Protein AF-A0A7C0VPD5-F1 (afdb_monomer_lite)

Foldseek 3Di:
DDWDWADDPCCVQFNIKIKDKDKDKDFPDPDDAKTKIKMKIKTKMFATPADDVPRRPPRQAHHDGMWIKIKMKIKIWGQDPPRKTKMKMKMKIWTFRVPPGPPHNIDIDIDIDIDID

pLDDT: mean 88.19, std 8.43, range [61.66, 96.69]

Secondary structure (DSSP, 8-state):
-EEEEE-SS-HHHH--EEEEEEEEEEEEE-SSSS-EEEEEEEEEEE-----BTTTBTT--SB-SSEEEEEEEEEEEEEE-GGG-EEEEEEEEEEEE-TTSSS-B--EEEEEEEEEE-

Sequence (117 aa):
MGLYYGNIGNPEVLNNLFALYSFFDVPLISGRLLPSHTQIALGMVAGFNPFHPTYNPLNLAIGNRGNVFFYYNFNVGIPLPDRLRWVHGANFTHFSNGVLTLPNTVFYLLDYFTSLQ

Structure (mmCIF, N/CA/C/O backbone):
data_AF-A0A7C0VPD5-F1
#
_entry.id   AF-A0A7C0VPD5-F1
#
loop_
_atom_site.group_PDB
_atom_site.id
_atom_site.type_symbol
_atom_site.label_atom_id
_atom_site.label_alt_id
_atom_site.label_comp_id
_atom_site.label_asym_id
_atom_site.label_entity_id
_atom_site.label_seq_id
_atom_site.pdbx_PDB_ins_code
_atom_site.Cartn_x
_atom_site.Cartn_y
_atom_site.Cartn_z
_atom_site.occupancy
_atom_site.B_iso_or_equiv
_atom_site.auth_seq_id
_atom_site.auth_comp_id
_atom_site.auth_asym_id
_atom_site.auth_atom_id
_atom_site.pdbx_PDB_model_num
ATOM 1 N N . MET A 1 1 ? -3.612 -15.060 4.164 1.00 89.06 1 MET A N 1
ATOM 2 C CA . MET A 1 1 ? -3.037 -14.805 2.823 1.00 89.06 1 MET A CA 1
ATOM 3 C C . MET A 1 1 ? -4.108 -14.168 1.958 1.00 89.06 1 MET A C 1
ATOM 5 O O . MET A 1 1 ? -5.279 -14.436 2.200 1.00 89.06 1 MET A O 1
ATOM 9 N N . GLY A 1 2 ? -3.727 -13.325 1.004 1.00 92.31 2 GLY A N 1
ATOM 10 C CA . GLY A 1 2 ? -4.628 -12.615 0.103 1.00 92.31 2 GLY A CA 1
ATOM 11 C C . GLY A 1 2 ? -4.092 -12.591 -1.326 1.00 92.31 2 GLY A C 1
ATOM 12 O O . GLY A 1 2 ? -2.892 -12.758 -1.554 1.00 92.31 2 GLY A O 1
ATOM 13 N N . LEU A 1 3 ? -5.009 -12.401 -2.271 1.00 92.75 3 LEU A N 1
ATOM 14 C CA . LEU A 1 3 ? -4.733 -12.219 -3.691 1.00 92.75 3 LEU A CA 1
ATOM 15 C C . LEU A 1 3 ? -5.344 -10.893 -4.137 1.00 92.75 3 LEU A C 1
ATOM 17 O O . LEU A 1 3 ? -6.468 -10.570 -3.760 1.00 92.75 3 LEU A O 1
ATOM 21 N N . TYR A 1 4 ? -4.615 -10.153 -4.963 1.00 89.62 4 TYR A N 1
ATOM 22 C CA . TYR A 1 4 ? -5.077 -8.916 -5.579 1.00 89.62 4 TYR A CA 1
ATOM 23 C C . TYR A 1 4 ? -4.871 -8.990 -7.089 1.00 89.62 4 TYR A C 1
ATOM 25 O O . TYR A 1 4 ? -3.825 -9.448 -7.549 1.00 89.62 4 TYR A O 1
ATOM 33 N N . TYR A 1 5 ? -5.859 -8.517 -7.845 1.00 92.31 5 TYR A N 1
ATOM 34 C CA . TYR A 1 5 ? -5.746 -8.262 -9.274 1.00 92.31 5 TYR A CA 1
ATOM 35 C C . TYR A 1 5 ? -6.346 -6.896 -9.591 1.00 92.31 5 TYR A C 1
ATOM 37 O O . TYR A 1 5 ? -7.505 -6.642 -9.263 1.00 92.31 5 TYR A O 1
ATOM 45 N N . GLY A 1 6 ? -5.570 -6.018 -10.218 1.00 89.06 6 GLY A N 1
ATOM 46 C CA . GLY A 1 6 ? -6.031 -4.673 -10.550 1.00 89.06 6 GLY A CA 1
ATOM 47 C C . GLY A 1 6 ? -4.919 -3.774 -11.067 1.00 89.06 6 GLY A C 1
ATOM 48 O O . GLY A 1 6 ? -3.794 -4.221 -11.278 1.00 89.06 6 GLY A O 1
ATOM 49 N N . ASN A 1 7 ? -5.234 -2.500 -11.281 1.00 87.88 7 ASN A N 1
ATOM 50 C CA . ASN A 1 7 ? -4.256 -1.491 -11.673 1.00 87.88 7 ASN A CA 1
ATOM 51 C C . ASN A 1 7 ? -3.996 -0.504 -10.534 1.00 87.88 7 ASN A C 1
ATOM 53 O O . ASN A 1 7 ? -4.842 -0.281 -9.673 1.00 87.88 7 ASN A O 1
ATOM 57 N N . ILE A 1 8 ? -2.819 0.112 -10.584 1.00 82.50 8 ILE A N 1
ATOM 58 C CA . ILE A 1 8 ? -2.339 1.083 -9.596 1.00 82.50 8 ILE A CA 1
ATOM 59 C C . ILE A 1 8 ? -2.304 2.508 -10.172 1.00 82.50 8 ILE A C 1
ATOM 61 O O . ILE A 1 8 ? -1.393 3.281 -9.891 1.00 82.50 8 ILE A O 1
ATOM 65 N N . GLY A 1 9 ? -3.280 2.841 -11.027 1.00 83.50 9 GLY A N 1
ATOM 66 C CA . GLY A 1 9 ? -3.491 4.190 -11.564 1.00 83.50 9 GLY A CA 1
ATOM 67 C C . GLY A 1 9 ? -3.357 4.293 -13.084 1.00 83.50 9 GLY A C 1
ATOM 68 O O . GLY A 1 9 ? -4.303 4.706 -13.745 1.00 83.50 9 GLY A O 1
ATOM 69 N N . ASN A 1 10 ? -2.209 3.909 -13.654 1.00 85.31 10 ASN A N 1
ATOM 70 C CA . ASN A 1 10 ? -1.962 4.015 -15.100 1.00 85.31 10 ASN A CA 1
ATOM 71 C C . ASN A 1 10 ? -1.765 2.628 -15.747 1.00 85.31 10 ASN A C 1
ATOM 73 O O . ASN A 1 10 ? -0.623 2.219 -15.972 1.00 85.31 10 ASN A O 1
ATOM 77 N N . PRO A 1 11 ? -2.848 1.875 -16.024 1.00 87.50 11 PRO A N 1
ATOM 78 C CA . PRO A 1 11 ? -2.754 0.532 -16.598 1.00 87.50 11 PRO A CA 1
ATOM 79 C C . PRO A 1 11 ? -2.144 0.510 -18.004 1.00 87.50 11 PRO A C 1
ATOM 81 O O . PRO A 1 11 ? -1.587 -0.511 -18.389 1.00 87.50 11 PRO A O 1
ATOM 84 N N . GLU A 1 12 ? -2.192 1.606 -18.761 1.00 87.62 12 GLU A N 1
ATOM 85 C CA . GLU A 1 12 ? -1.563 1.668 -20.088 1.00 87.62 12 GLU A CA 1
ATOM 86 C C . GLU A 1 12 ? -0.031 1.635 -19.987 1.00 87.62 12 GLU A C 1
ATOM 88 O O . GLU A 1 12 ? 0.640 0.984 -20.788 1.00 87.62 12 GLU A O 1
ATOM 93 N N . VAL A 1 13 ? 0.528 2.280 -18.958 1.00 87.25 13 VAL A N 1
ATOM 94 C CA . VAL A 1 13 ? 1.980 2.343 -18.725 1.00 87.25 13 VAL A CA 1
ATOM 95 C C . VAL A 1 13 ? 2.474 1.194 -17.837 1.00 87.25 13 VAL A C 1
ATOM 97 O O . VAL A 1 13 ? 3.557 0.654 -18.076 1.00 87.25 13 VAL A O 1
ATOM 100 N N . LEU A 1 14 ? 1.697 0.809 -16.818 1.00 87.31 14 LEU A N 1
ATOM 101 C CA . LEU A 1 14 ? 2.109 -0.127 -15.762 1.00 87.31 14 LEU A CA 1
ATOM 102 C C . LEU A 1 14 ? 1.485 -1.523 -15.875 1.00 87.31 14 LEU A C 1
ATOM 104 O O . LEU A 1 14 ? 2.028 -2.447 -15.271 1.00 87.31 14 LEU A O 1
ATOM 108 N N . ASN A 1 15 ? 0.430 -1.686 -16.682 1.00 89.38 15 ASN A N 1
ATOM 109 C CA . ASN A 1 15 ? -0.415 -2.883 -16.788 1.00 89.38 15 ASN A CA 1
ATOM 110 C C . ASN A 1 15 ? -1.283 -3.163 -15.541 1.00 89.38 15 ASN A C 1
ATOM 112 O O . ASN A 1 15 ? -1.128 -2.548 -14.483 1.00 89.38 15 ASN A O 1
ATOM 116 N N . ASN A 1 16 ? -2.220 -4.106 -15.677 1.00 91.88 16 ASN A N 1
ATOM 117 C CA . ASN A 1 16 ? -2.864 -4.759 -14.540 1.00 91.88 16 ASN A CA 1
ATOM 118 C C . ASN A 1 16 ? -1.890 -5.749 -13.888 1.00 91.88 16 ASN A C 1
ATOM 120 O O . ASN A 1 16 ? -1.136 -6.454 -14.564 1.00 91.88 16 ASN A O 1
ATOM 124 N N . LEU A 1 17 ? -1.936 -5.816 -12.566 1.00 91.12 17 LEU A N 1
ATOM 125 C CA . LEU A 1 17 ? -0.978 -6.513 -11.726 1.00 91.12 17 LEU A CA 1
ATOM 126 C C . LEU A 1 17 ? -1.676 -7.595 -10.916 1.00 91.12 17 LEU A C 1
ATOM 128 O O . LEU A 1 17 ? -2.807 -7.410 -10.473 1.00 91.12 17 LEU A O 1
ATOM 132 N N . PHE A 1 18 ? -0.964 -8.688 -10.669 1.00 93.50 18 PHE A N 1
ATOM 133 C CA . PHE A 1 18 ? -1.354 -9.725 -9.721 1.00 93.50 18 PHE A CA 1
ATOM 134 C C . PHE A 1 18 ? -0.441 -9.666 -8.505 1.00 93.50 18 PHE A C 1
ATOM 136 O O . PHE A 1 18 ? 0.775 -9.747 -8.664 1.00 93.50 18 PHE A O 1
ATOM 143 N N . ALA A 1 19 ? -1.000 -9.575 -7.301 1.00 92.12 19 ALA A N 1
ATOM 144 C CA . ALA A 1 19 ? -0.234 -9.676 -6.066 1.00 92.12 19 ALA A CA 1
ATOM 145 C C . ALA A 1 19 ? -0.702 -10.850 -5.208 1.00 92.12 19 ALA A C 1
ATOM 147 O O . ALA A 1 19 ? -1.898 -11.106 -5.074 1.00 92.12 19 ALA A O 1
ATOM 148 N N . LEU A 1 20 ? 0.263 -11.539 -4.607 1.00 94.75 20 LEU A N 1
ATOM 149 C CA . LEU A 1 20 ? 0.065 -12.565 -3.593 1.00 94.75 20 LEU A CA 1
ATOM 150 C C . LEU A 1 20 ? 0.779 -12.110 -2.327 1.00 94.75 20 LEU A C 1
ATOM 152 O O . LEU A 1 20 ? 1.972 -11.805 -2.362 1.00 94.75 20 LEU A O 1
ATOM 156 N N . TYR A 1 21 ? 0.062 -12.078 -1.209 1.00 94.94 21 TYR A N 1
ATOM 157 C CA . TYR A 1 21 ? 0.598 -11.546 0.038 1.00 94.94 21 TYR A CA 1
ATOM 158 C C . TYR A 1 21 ? 0.067 -12.273 1.269 1.00 94.94 21 TYR A C 1
ATOM 160 O O . TYR A 1 21 ? -0.995 -12.898 1.273 1.00 94.94 21 TYR A O 1
ATOM 168 N N . SER A 1 22 ? 0.823 -12.167 2.352 1.00 96.56 22 SER A N 1
ATOM 169 C CA . SER A 1 22 ? 0.373 -12.509 3.697 1.00 96.56 22 SER A CA 1
ATOM 170 C C . SER A 1 22 ? 0.216 -11.230 4.493 1.00 96.56 22 SER A C 1
ATOM 172 O O . SER A 1 22 ? 0.991 -10.297 4.310 1.00 96.56 22 SER A O 1
ATOM 174 N N . PHE A 1 23 ? -0.788 -11.185 5.358 1.00 96.12 23 PHE A N 1
ATOM 175 C CA . PHE A 1 23 ? -1.089 -10.017 6.167 1.00 96.12 23 PHE A CA 1
ATOM 176 C C . PHE A 1 23 ? -1.291 -10.420 7.619 1.00 96.12 23 PHE A C 1
ATOM 178 O O . PHE A 1 23 ? -1.647 -11.566 7.909 1.00 96.12 23 PHE A O 1
ATOM 185 N N . PHE A 1 24 ? -1.044 -9.469 8.507 1.00 95.25 24 PHE A N 1
ATOM 186 C CA . PHE A 1 24 ? -1.318 -9.578 9.923 1.00 95.25 24 PHE A CA 1
ATOM 187 C C . PHE A 1 24 ? -2.067 -8.334 10.391 1.00 95.25 24 PHE A C 1
ATOM 189 O O . PHE A 1 24 ? -1.710 -7.207 10.050 1.00 95.25 24 PHE A O 1
ATOM 196 N N . ASP A 1 25 ? -3.119 -8.579 11.158 1.00 94.12 25 ASP A N 1
ATOM 197 C CA . ASP A 1 25 ? -4.046 -7.589 11.685 1.00 94.12 25 ASP A CA 1
ATOM 198 C C . ASP A 1 25 ? -3.791 -7.440 13.189 1.00 94.12 25 ASP A C 1
ATOM 200 O O . ASP A 1 25 ? -3.795 -8.430 13.927 1.00 94.12 25 ASP A O 1
ATOM 204 N N . VAL A 1 26 ? -3.517 -6.217 13.643 1.00 94.06 26 VAL A N 1
ATOM 205 C CA . VAL A 1 26 ? -3.219 -5.905 15.043 1.00 94.06 26 VAL A CA 1
ATOM 206 C C . VAL A 1 26 ? -4.175 -4.826 15.551 1.00 94.06 26 VAL A C 1
ATOM 208 O O . VAL A 1 26 ? -4.118 -3.679 15.091 1.00 94.06 26 VAL A O 1
ATOM 211 N N . PRO A 1 27 ? -5.024 -5.134 16.549 1.00 92.44 27 PRO A N 1
ATOM 212 C CA . PRO A 1 27 ? -5.757 -4.101 17.260 1.00 92.44 27 PRO A CA 1
ATOM 213 C C . PRO A 1 27 ? -4.774 -3.303 18.121 1.00 92.44 27 PRO A C 1
ATOM 215 O O . PRO A 1 27 ? -4.149 -3.840 19.034 1.00 92.44 27 PRO A O 1
ATOM 218 N N . LEU A 1 28 ? -4.638 -2.010 17.837 1.00 92.31 28 LEU A N 1
ATOM 219 C CA . LEU A 1 28 ? -3.770 -1.115 18.604 1.00 92.31 28 LEU A CA 1
ATOM 220 C C . LEU A 1 28 ? -4.488 -0.620 19.859 1.00 92.31 28 LEU A C 1
ATOM 222 O O . LEU A 1 28 ? -3.921 -0.607 20.949 1.00 92.31 28 LEU A O 1
ATOM 226 N N . ILE A 1 29 ? -5.762 -0.250 19.714 1.00 92.38 29 ILE A N 1
ATOM 227 C CA . ILE A 1 29 ? -6.627 0.172 20.815 1.00 92.38 29 ILE A CA 1
ATOM 228 C C . ILE A 1 29 ? -7.941 -0.594 20.691 1.00 92.38 29 ILE A C 1
ATOM 230 O O . ILE A 1 29 ? -8.655 -0.460 19.703 1.00 92.38 29 ILE A O 1
ATOM 234 N N . SER A 1 30 ? -8.287 -1.378 21.715 1.00 82.62 30 SER A N 1
ATOM 235 C CA . SER A 1 30 ? -9.508 -2.210 21.741 1.00 82.62 30 SER A CA 1
ATOM 236 C C . SER A 1 30 ? -10.641 -1.613 22.595 1.00 82.62 30 SER A C 1
ATOM 238 O O . SER A 1 30 ? -11.540 -2.319 23.044 1.00 82.62 30 SER A O 1
ATOM 240 N N . GLY A 1 31 ? -10.582 -0.308 22.877 1.00 79.38 31 GLY A N 1
ATOM 241 C CA . GLY A 1 31 ? -11.518 0.391 23.761 1.00 79.38 31 GLY A CA 1
ATOM 242 C C . GLY A 1 31 ? -12.794 0.891 23.076 1.00 79.38 31 GLY A C 1
ATOM 243 O O . GLY A 1 31 ? -12.946 0.830 21.861 1.00 79.38 31 GLY A O 1
ATOM 244 N N . ARG A 1 32 ? -13.710 1.448 23.880 1.00 77.69 32 ARG A N 1
ATOM 245 C CA . ARG A 1 32 ? -14.996 1.988 23.403 1.00 77.69 32 ARG A CA 1
ATOM 246 C C . ARG A 1 32 ? -14.932 3.396 22.820 1.00 77.69 32 ARG A C 1
ATOM 248 O O . ARG A 1 32 ? -15.908 3.789 22.212 1.00 77.69 32 ARG A O 1
ATOM 255 N N . LEU A 1 33 ? -13.862 4.159 23.048 1.00 83.75 33 LEU A N 1
ATOM 256 C CA . LEU A 1 33 ? -13.811 5.577 22.663 1.00 83.75 33 LEU A CA 1
ATOM 257 C C . LEU A 1 33 ? -13.251 5.778 21.253 1.00 83.75 33 LEU A C 1
ATOM 259 O O . LEU A 1 33 ? -13.876 6.442 20.439 1.00 83.75 33 LEU A O 1
ATOM 263 N N . LEU A 1 34 ? -12.085 5.193 20.973 1.00 89.44 34 LEU A N 1
ATOM 264 C CA . LEU A 1 34 ? -11.377 5.303 19.695 1.00 89.44 34 LEU A CA 1
ATOM 265 C C . LEU A 1 34 ? -10.698 3.964 19.377 1.00 89.44 34 LEU A C 1
ATOM 267 O O . LEU A 1 34 ? -9.474 3.857 19.489 1.00 89.44 34 LEU A O 1
ATOM 271 N N . PRO A 1 35 ? -11.467 2.901 19.076 1.00 92.75 35 PRO A N 1
ATOM 272 C CA . PRO A 1 35 ? -10.874 1.649 18.635 1.00 92.75 35 PRO A CA 1
ATOM 273 C C . PRO A 1 35 ? -10.030 1.890 17.383 1.00 92.75 35 PRO A C 1
ATOM 275 O O . PRO A 1 35 ? -10.482 2.538 16.440 1.00 92.75 35 PRO A O 1
ATOM 278 N N . SER A 1 36 ? -8.812 1.366 17.367 1.00 94.81 36 SER A N 1
ATOM 279 C CA . SER A 1 36 ? -7.898 1.523 16.241 1.00 94.81 36 SER A CA 1
ATOM 280 C C . SER A 1 36 ? -7.204 0.217 15.917 1.00 94.81 36 SER A C 1
ATOM 282 O O . SER A 1 36 ? -6.973 -0.638 16.780 1.00 94.81 36 SER A O 1
ATOM 284 N N . HIS A 1 37 ? -6.891 0.063 14.642 1.00 94.56 37 HIS A N 1
ATOM 285 C CA . HIS A 1 37 ? -6.376 -1.168 14.088 1.00 94.56 37 HIS A CA 1
ATOM 286 C C . HIS A 1 37 ? -5.321 -0.855 13.032 1.00 94.56 37 HIS A C 1
ATOM 288 O O . HIS A 1 37 ? -5.429 0.131 12.300 1.00 94.56 37 HIS A O 1
ATOM 294 N N . THR A 1 38 ? -4.307 -1.707 12.939 1.00 95.94 38 THR A N 1
ATOM 295 C CA . THR A 1 38 ? -3.335 -1.664 11.852 1.00 95.94 38 THR A CA 1
ATOM 296 C C . THR A 1 38 ? -3.225 -3.019 11.182 1.00 95.94 38 THR A C 1
ATOM 298 O O . THR A 1 38 ? -3.249 -4.051 11.847 1.00 95.94 38 THR A O 1
ATOM 301 N N . GLN A 1 39 ? -3.113 -3.007 9.860 1.00 95.94 39 GLN A N 1
ATOM 302 C CA . GLN A 1 39 ? -2.786 -4.194 9.087 1.00 95.94 39 GLN A CA 1
ATOM 303 C C . GLN A 1 39 ? -1.455 -3.962 8.397 1.00 95.94 39 GLN A C 1
ATOM 305 O O . GLN A 1 39 ? -1.227 -2.904 7.815 1.00 95.94 39 GLN A O 1
ATOM 310 N N . ILE A 1 40 ? -0.592 -4.963 8.420 1.00 94.94 40 ILE A N 1
ATOM 311 C CA . ILE A 1 40 ? 0.622 -4.973 7.612 1.00 94.94 40 ILE A CA 1
ATOM 312 C C . ILE A 1 40 ? 0.566 -6.200 6.724 1.00 94.94 40 ILE A C 1
ATOM 314 O O . ILE A 1 40 ? 0.239 -7.292 7.188 1.00 94.94 40 ILE A O 1
ATOM 318 N N . ALA A 1 41 ? 0.911 -6.028 5.453 1.00 95.44 41 ALA A N 1
ATOM 319 C CA . ALA A 1 41 ? 1.060 -7.128 4.525 1.00 95.44 41 ALA A CA 1
ATOM 320 C C . ALA A 1 41 ? 2.399 -7.088 3.799 1.00 95.44 41 ALA A C 1
ATOM 322 O O . ALA A 1 41 ? 2.929 -6.027 3.471 1.00 95.44 41 ALA A O 1
ATOM 323 N N . LEU A 1 42 ? 2.920 -8.279 3.528 1.00 94.31 42 LEU A N 1
ATOM 324 C CA . LEU A 1 42 ? 4.118 -8.490 2.735 1.00 94.31 42 LEU A CA 1
ATOM 325 C C . LEU A 1 42 ? 3.854 -9.587 1.707 1.00 94.31 42 LEU A C 1
ATOM 327 O O . LEU A 1 42 ? 3.232 -10.613 2.004 1.00 94.31 42 LEU A O 1
ATOM 331 N N . GLY A 1 43 ? 4.337 -9.375 0.493 1.00 93.44 43 GLY A N 1
ATOM 332 C CA . GLY A 1 43 ? 4.120 -10.292 -0.606 1.00 93.44 43 GLY A CA 1
ATOM 333 C C . GLY A 1 43 ? 4.947 -9.978 -1.838 1.00 93.44 43 GLY A C 1
ATOM 334 O O . GLY A 1 43 ? 5.933 -9.241 -1.800 1.00 93.44 43 GLY A O 1
ATOM 335 N N . MET A 1 44 ? 4.505 -10.550 -2.947 1.00 92.00 44 MET A N 1
ATOM 336 C CA . MET A 1 44 ? 5.070 -10.343 -4.270 1.00 92.00 44 MET A CA 1
ATOM 337 C C . MET A 1 44 ? 3.971 -9.878 -5.211 1.00 92.00 44 MET A C 1
ATOM 339 O O . MET A 1 44 ? 2.827 -10.320 -5.114 1.00 92.00 44 MET A O 1
ATOM 343 N N . VAL A 1 45 ? 4.336 -9.013 -6.145 1.00 91.50 45 VAL A N 1
ATOM 344 C CA . VAL A 1 45 ? 3.472 -8.557 -7.228 1.00 91.50 45 VAL A CA 1
ATOM 345 C C . VAL A 1 45 ? 4.150 -8.820 -8.567 1.00 91.50 45 VAL A C 1
ATOM 347 O O . VAL A 1 45 ? 5.361 -8.654 -8.702 1.00 91.50 45 VAL A O 1
ATOM 350 N N . ALA A 1 46 ? 3.379 -9.241 -9.560 1.00 91.12 46 ALA A N 1
ATOM 351 C CA . ALA A 1 46 ? 3.836 -9.539 -10.906 1.00 91.12 46 ALA A CA 1
ATOM 352 C C . ALA A 1 46 ? 2.906 -8.915 -11.952 1.00 91.12 46 ALA A C 1
ATOM 354 O O . ALA A 1 46 ? 1.739 -8.635 -11.682 1.00 91.12 46 ALA A O 1
ATOM 355 N N . GLY A 1 47 ? 3.426 -8.739 -13.166 1.00 89.12 47 GLY A N 1
ATOM 356 C CA . GLY A 1 47 ? 2.648 -8.280 -14.319 1.00 89.12 47 GLY A CA 1
ATOM 357 C C . GLY A 1 47 ? 2.988 -6.874 -14.800 1.00 89.12 47 GLY A C 1
ATOM 358 O O . GLY A 1 47 ? 2.387 -6.431 -15.774 1.00 89.12 47 GLY A O 1
ATOM 359 N N . PHE A 1 48 ? 3.967 -6.201 -14.186 1.00 88.00 48 PHE A N 1
ATOM 360 C CA . PHE A 1 48 ? 4.401 -4.879 -14.636 1.00 88.00 48 PHE A CA 1
ATOM 361 C C . PHE A 1 48 ? 4.870 -4.908 -16.090 1.00 88.00 48 PHE A C 1
ATOM 363 O O . PHE A 1 48 ? 5.576 -5.832 -16.503 1.00 88.00 48 PHE A O 1
ATOM 370 N N . ASN A 1 49 ? 4.516 -3.868 -16.845 1.00 89.69 49 ASN A N 1
ATOM 371 C CA . ASN A 1 49 ? 5.103 -3.582 -18.151 1.00 89.69 49 ASN A CA 1
ATOM 372 C C . ASN A 1 49 ? 6.360 -2.717 -17.947 1.00 89.69 49 ASN A C 1
ATOM 374 O O . ASN A 1 49 ? 6.201 -1.521 -17.738 1.00 89.69 49 ASN A O 1
ATOM 378 N N . PRO A 1 50 ? 7.589 -3.266 -17.930 1.00 87.31 50 PRO A N 1
ATOM 379 C CA . PRO A 1 50 ? 8.777 -2.516 -17.527 1.00 87.31 50 PRO A CA 1
ATOM 380 C C . PRO A 1 50 ? 9.166 -1.429 -18.538 1.00 87.31 50 PRO A C 1
ATOM 382 O O . PRO A 1 50 ? 8.709 -1.441 -19.684 1.00 87.31 50 PRO A O 1
ATOM 385 N N . PHE A 1 51 ? 10.047 -0.521 -18.115 1.00 88.50 51 PHE A N 1
ATOM 386 C CA . PHE A 1 51 ? 10.668 0.478 -18.984 1.00 88.50 51 PHE A CA 1
ATOM 387 C C . PHE A 1 51 ? 11.237 -0.143 -20.264 1.00 88.50 51 PHE A C 1
ATOM 389 O O . PHE A 1 51 ? 11.951 -1.149 -20.219 1.00 88.50 51 PHE A O 1
ATOM 396 N N . HIS A 1 52 ? 11.016 0.523 -21.397 1.00 87.25 52 HIS A N 1
ATOM 397 C CA . HIS A 1 52 ? 11.816 0.295 -22.594 1.00 87.25 52 HIS A CA 1
ATOM 398 C C . HIS A 1 52 ? 11.871 1.531 -23.482 1.00 87.25 52 HIS A C 1
ATOM 400 O O . HIS A 1 52 ? 10.818 2.098 -23.778 1.00 87.25 52 HIS A O 1
ATOM 406 N N . PRO A 1 53 ? 13.050 1.891 -24.018 1.00 86.00 53 PRO A N 1
ATOM 407 C CA . PRO A 1 53 ? 13.239 3.133 -24.767 1.00 86.00 53 PRO A CA 1
ATOM 408 C C . PRO A 1 53 ? 12.321 3.278 -25.990 1.00 86.00 53 PRO A C 1
ATOM 410 O O . PRO A 1 53 ? 11.983 4.394 -26.364 1.00 86.00 53 PRO A O 1
ATOM 413 N N . THR A 1 54 ? 11.905 2.169 -26.610 1.00 89.44 54 THR A N 1
ATOM 414 C CA . THR A 1 54 ? 11.063 2.189 -27.822 1.00 89.44 54 THR A CA 1
ATOM 415 C C . THR A 1 54 ? 9.577 1.923 -27.570 1.00 89.44 54 THR A C 1
ATOM 417 O O . THR A 1 54 ? 8.748 2.524 -28.239 1.00 89.44 54 THR A O 1
ATOM 420 N N . TYR A 1 55 ? 9.219 1.017 -26.650 1.00 89.06 55 TYR A N 1
ATOM 421 C CA . TYR A 1 55 ? 7.838 0.516 -26.519 1.00 89.06 55 TYR A CA 1
ATOM 422 C C . TYR A 1 55 ? 7.165 0.888 -25.196 1.00 89.06 55 TYR A C 1
ATOM 424 O O . TYR A 1 55 ? 5.944 0.835 -25.108 1.00 89.06 55 TYR A O 1
ATOM 432 N N . ASN A 1 56 ? 7.933 1.276 -24.174 1.00 88.69 56 ASN A N 1
ATOM 433 C CA . ASN A 1 56 ? 7.389 1.829 -22.937 1.00 88.69 56 ASN A CA 1
ATOM 434 C C . ASN A 1 56 ? 8.350 2.866 -22.330 1.00 88.69 56 ASN A C 1
ATOM 436 O O . ASN A 1 56 ? 8.886 2.658 -21.236 1.00 88.69 56 ASN A O 1
ATOM 440 N N . PRO A 1 57 ? 8.625 3.971 -23.047 1.00 88.69 57 PRO A N 1
ATOM 441 C CA . PRO A 1 57 ? 9.565 4.982 -22.573 1.00 88.69 57 PRO A CA 1
ATOM 442 C C . PRO A 1 57 ? 9.011 5.793 -21.392 1.00 88.69 57 PRO A C 1
ATOM 444 O O . PRO A 1 57 ? 9.764 6.500 -20.731 1.00 88.69 57 PRO A O 1
ATOM 447 N N . LEU A 1 58 ? 7.703 5.702 -21.124 1.00 87.88 58 LEU A N 1
ATOM 448 C CA . LEU A 1 58 ? 7.033 6.447 -20.058 1.00 87.88 58 LEU A CA 1
ATOM 449 C C . LEU A 1 58 ? 7.145 5.770 -18.689 1.00 87.88 58 LEU A C 1
ATOM 451 O O . LEU A 1 58 ? 7.062 6.456 -17.671 1.00 87.88 58 LEU A O 1
ATOM 455 N N . ASN A 1 59 ? 7.351 4.449 -18.632 1.00 84.38 59 ASN A N 1
ATOM 456 C CA . ASN A 1 59 ? 7.556 3.765 -17.358 1.00 84.38 59 ASN A CA 1
ATOM 457 C C . ASN A 1 59 ? 8.984 3.978 -16.849 1.00 84.38 59 ASN A C 1
ATOM 459 O O . ASN A 1 59 ? 9.822 3.089 -16.920 1.00 84.38 59 ASN A O 1
ATOM 463 N N . LEU A 1 60 ? 9.262 5.158 -16.307 1.00 81.56 60 LEU A N 1
ATOM 464 C CA . LEU A 1 60 ? 10.566 5.485 -15.728 1.00 81.56 60 LEU A CA 1
ATOM 465 C C . LEU A 1 60 ? 10.772 4.890 -14.328 1.00 81.56 60 LEU A C 1
ATOM 467 O O . LEU A 1 60 ? 11.846 5.054 -13.761 1.00 81.56 60 LEU A O 1
ATOM 471 N N . ALA A 1 61 ? 9.759 4.226 -13.765 1.00 76.31 61 ALA A N 1
ATOM 472 C CA . ALA A 1 61 ? 9.762 3.795 -12.374 1.00 76.31 61 ALA A CA 1
ATOM 473 C C . ALA A 1 61 ? 10.167 2.330 -12.188 1.00 76.31 61 ALA A C 1
ATOM 475 O O . ALA A 1 61 ? 10.838 2.008 -11.208 1.00 76.31 61 ALA A O 1
ATOM 476 N N . ILE A 1 62 ? 9.779 1.446 -13.114 1.00 80.94 62 ILE A N 1
ATOM 477 C CA . ILE A 1 62 ? 9.884 -0.005 -12.926 1.00 80.94 62 ILE A CA 1
ATOM 478 C C . ILE A 1 62 ? 10.606 -0.659 -14.106 1.00 80.94 62 ILE A C 1
ATOM 480 O O . ILE A 1 62 ? 10.098 -0.707 -15.224 1.00 80.94 62 ILE A O 1
ATOM 484 N N . GLY A 1 63 ? 11.785 -1.219 -13.842 1.00 80.75 63 GLY A N 1
ATOM 485 C CA . GLY A 1 63 ? 12.606 -1.934 -14.824 1.00 80.75 63 GLY A CA 1
ATOM 486 C C . GLY A 1 63 ? 12.346 -3.440 -14.925 1.00 80.75 63 GLY A C 1
ATOM 487 O O . GLY A 1 63 ? 12.956 -4.104 -15.758 1.00 80.75 63 GLY A O 1
ATOM 488 N N . ASN A 1 64 ? 11.468 -4.015 -14.099 1.00 82.31 64 ASN A N 1
ATOM 489 C CA . ASN A 1 64 ? 11.234 -5.460 -14.075 1.00 82.31 64 ASN A CA 1
ATOM 490 C C . ASN A 1 64 ? 9.744 -5.837 -13.980 1.00 82.31 64 ASN A C 1
ATOM 492 O O . ASN A 1 64 ? 8.883 -5.018 -13.685 1.00 82.31 64 ASN A O 1
ATOM 496 N N . ARG A 1 65 ? 9.427 -7.110 -14.246 1.00 86.88 65 ARG A N 1
ATOM 497 C CA . ARG A 1 65 ? 8.037 -7.603 -14.251 1.00 86.88 65 ARG A CA 1
ATOM 498 C C . ARG A 1 65 ? 7.491 -7.963 -12.869 1.00 86.88 65 ARG A C 1
ATOM 500 O O . ARG A 1 65 ? 6.283 -8.159 -12.749 1.00 86.88 65 ARG A O 1
ATOM 507 N N . GLY A 1 66 ? 8.355 -8.089 -11.859 1.00 86.12 66 GLY A N 1
ATOM 508 C CA . GLY A 1 66 ? 7.997 -8.567 -10.524 1.00 86.12 66 GLY A CA 1
ATOM 509 C C . GLY A 1 66 ? 8.659 -7.759 -9.412 1.00 86.12 66 GLY A C 1
ATOM 510 O O . GLY A 1 66 ? 9.855 -7.497 -9.467 1.00 86.12 66 GLY A O 1
ATOM 511 N N . ASN A 1 67 ? 7.887 -7.375 -8.401 1.00 88.75 67 ASN A N 1
ATOM 512 C CA . ASN A 1 67 ? 8.325 -6.507 -7.309 1.00 88.75 67 ASN A CA 1
ATOM 513 C C . ASN A 1 67 ? 7.871 -7.062 -5.954 1.00 88.75 67 ASN A C 1
ATOM 515 O O . ASN A 1 67 ? 6.937 -7.863 -5.866 1.00 88.75 67 ASN A O 1
ATOM 519 N N . VAL A 1 68 ? 8.522 -6.610 -4.887 1.00 89.25 68 VAL A N 1
ATOM 520 C CA . VAL A 1 68 ? 8.028 -6.782 -3.521 1.00 89.25 68 VAL A CA 1
ATOM 521 C C . VAL A 1 68 ? 6.771 -5.935 -3.356 1.00 89.25 68 VAL A C 1
ATOM 523 O O . VAL A 1 68 ? 6.725 -4.787 -3.799 1.00 89.25 68 VAL A O 1
ATOM 526 N N . PHE A 1 69 ? 5.763 -6.519 -2.717 1.00 90.81 69 PHE A N 1
ATOM 527 C CA . PHE A 1 69 ? 4.546 -5.847 -2.288 1.00 90.81 69 PHE A CA 1
ATOM 528 C C . PHE A 1 69 ? 4.611 -5.648 -0.778 1.00 90.81 69 PHE A C 1
ATOM 530 O O . PHE A 1 69 ? 4.619 -6.626 -0.031 1.00 90.81 69 PHE A O 1
ATOM 537 N N . PHE A 1 70 ? 4.646 -4.400 -0.330 1.00 91.56 70 PHE A N 1
ATOM 538 C CA . PHE A 1 70 ? 4.463 -4.049 1.072 1.00 91.56 70 PHE A CA 1
ATOM 539 C C . PHE A 1 70 ? 3.213 -3.193 1.209 1.00 91.56 70 PHE A C 1
ATOM 541 O O . PHE A 1 70 ? 3.010 -2.259 0.437 1.00 91.56 70 PHE A O 1
ATOM 548 N N . TYR A 1 71 ? 2.392 -3.494 2.202 1.00 93.00 71 TYR A N 1
ATOM 549 C CA . TYR A 1 71 ? 1.178 -2.754 2.495 1.00 93.00 71 TYR A CA 1
ATOM 550 C C . TYR A 1 71 ? 1.101 -2.465 3.986 1.00 93.00 71 TYR A C 1
ATOM 552 O O . TYR A 1 71 ? 1.382 -3.331 4.814 1.00 93.00 71 TYR A O 1
ATOM 560 N N . TYR A 1 72 ? 0.690 -1.251 4.315 1.00 94.38 72 TYR A N 1
ATOM 561 C CA . TYR A 1 72 ? 0.402 -0.807 5.665 1.00 94.38 72 TYR A CA 1
ATOM 562 C C . TYR A 1 72 ? -0.948 -0.095 5.672 1.00 94.38 72 TYR A C 1
ATOM 564 O O . TYR A 1 72 ? -1.167 0.847 4.915 1.00 94.38 72 TYR A O 1
ATOM 572 N N . ASN A 1 73 ? -1.839 -0.514 6.556 1.00 95.81 73 ASN A N 1
ATOM 573 C CA . ASN A 1 73 ? -3.095 0.149 6.854 1.00 95.81 73 ASN A CA 1
ATOM 574 C C . ASN A 1 73 ? -3.078 0.634 8.293 1.00 95.81 73 ASN A C 1
ATOM 576 O O . ASN A 1 73 ? -2.663 -0.089 9.199 1.00 95.81 73 ASN A O 1
ATOM 580 N N . PHE A 1 74 ? -3.639 1.812 8.511 1.00 96.44 74 PHE A N 1
ATOM 581 C CA . PHE A 1 74 ? -4.058 2.252 9.829 1.00 96.44 74 PHE A CA 1
ATOM 582 C C . PHE A 1 74 ? -5.483 2.774 9.745 1.00 96.44 74 PHE A C 1
ATOM 584 O O . PHE A 1 74 ? -5.797 3.582 8.869 1.00 96.44 74 PHE A O 1
ATOM 591 N N . ASN A 1 75 ? -6.342 2.326 10.653 1.00 96.06 75 ASN A N 1
ATOM 592 C CA . ASN A 1 75 ? -7.708 2.808 10.747 1.00 96.06 75 ASN A CA 1
ATOM 593 C C . ASN A 1 75 ? -8.117 3.107 12.194 1.00 96.06 75 ASN A C 1
ATOM 595 O O . ASN A 1 75 ? -7.624 2.506 13.151 1.00 96.06 75 ASN A O 1
ATOM 599 N N . VAL A 1 76 ? -9.017 4.076 12.331 1.00 95.81 76 VAL A N 1
ATOM 600 C CA . VAL A 1 76 ? -9.598 4.541 13.589 1.00 95.81 76 VAL A CA 1
ATOM 601 C C . VAL A 1 76 ? -11.108 4.550 13.431 1.00 95.81 76 VAL A C 1
ATOM 603 O O . VAL A 1 76 ? -11.643 5.090 12.463 1.00 95.81 76 VAL A O 1
ATOM 606 N N . GLY A 1 77 ? -11.798 3.948 14.391 1.00 95.94 77 GLY A N 1
ATOM 607 C CA . GLY A 1 77 ? -13.246 3.970 14.483 1.00 95.94 77 GLY A CA 1
ATOM 608 C C . GLY A 1 77 ? -13.728 5.021 15.473 1.00 95.94 77 GLY A C 1
ATOM 609 O O . GLY A 1 77 ? -13.272 5.061 16.612 1.00 95.94 77 GLY A O 1
ATOM 610 N N . ILE A 1 78 ? -14.695 5.822 15.050 1.00 94.88 78 ILE A N 1
ATOM 611 C CA . ILE A 1 78 ? -15.461 6.746 15.878 1.00 94.88 78 ILE A CA 1
ATOM 612 C C . ILE A 1 78 ? -16.806 6.068 16.172 1.00 94.88 78 ILE A C 1
ATOM 614 O O . ILE A 1 78 ? -17.597 5.856 15.249 1.00 94.88 78 ILE A O 1
ATOM 618 N N . PRO A 1 79 ? -17.069 5.663 17.424 1.00 93.56 79 PRO A N 1
ATOM 619 C CA . PRO A 1 79 ? -18.352 5.092 17.806 1.00 93.56 79 PRO A CA 1
ATOM 620 C C . PRO A 1 79 ? -19.465 6.125 17.635 1.00 93.56 79 PRO A C 1
ATOM 622 O O . PRO A 1 79 ? -19.338 7.271 18.066 1.00 93.56 79 PRO A O 1
ATOM 625 N N . LEU A 1 80 ? -20.569 5.692 17.043 1.00 92.50 80 LEU A N 1
ATOM 626 C CA . LEU A 1 80 ? -21.797 6.457 16.885 1.00 92.50 80 LEU A CA 1
ATOM 627 C C . LEU A 1 80 ? -22.930 5.792 17.696 1.00 92.50 80 LEU A C 1
ATOM 629 O O . LEU A 1 80 ? -22.771 4.664 18.183 1.00 92.50 80 LEU A O 1
ATOM 633 N N . PRO A 1 81 ? -24.081 6.469 17.877 1.00 93.25 81 PRO A N 1
ATOM 634 C CA . PRO A 1 81 ? -25.296 5.832 18.380 1.00 93.25 81 PRO A CA 1
ATOM 635 C C . PRO A 1 81 ? -25.701 4.600 17.550 1.00 93.25 81 PRO A C 1
ATOM 637 O O . PRO A 1 81 ? -25.182 4.357 16.464 1.00 93.25 81 PRO A O 1
ATOM 640 N N . ASP A 1 82 ? -26.618 3.792 18.083 1.00 91.19 82 ASP A N 1
ATOM 641 C CA . ASP A 1 82 ? -27.184 2.620 17.390 1.00 91.19 82 ASP A CA 1
ATOM 642 C C . ASP A 1 82 ? -26.180 1.516 17.030 1.00 91.19 82 ASP A C 1
ATOM 644 O O . ASP A 1 82 ? -26.431 0.685 16.161 1.00 91.19 82 ASP A O 1
ATOM 648 N N . ARG A 1 83 ? -25.058 1.455 17.764 1.00 89.31 83 ARG A N 1
ATOM 649 C CA . ARG A 1 83 ? -23.958 0.493 17.549 1.00 89.31 83 ARG A CA 1
ATOM 650 C C . ARG A 1 83 ? -23.251 0.670 16.202 1.00 89.31 83 ARG A C 1
ATOM 652 O O . ARG A 1 83 ? -22.534 -0.236 15.789 1.00 89.31 83 ARG A O 1
ATOM 659 N N . LEU A 1 84 ? -23.417 1.831 15.570 1.00 93.50 84 LEU A N 1
ATOM 660 C CA . LEU A 1 84 ? -22.686 2.206 14.370 1.00 93.50 84 LEU A CA 1
ATOM 661 C C . LEU A 1 84 ? -21.267 2.655 14.718 1.00 93.50 84 LEU A C 1
ATOM 663 O O . LEU A 1 84 ? -20.990 3.179 15.804 1.00 93.50 84 LEU A O 1
ATOM 667 N N . ARG A 1 85 ? -20.357 2.498 13.765 1.00 93.50 85 ARG A N 1
ATOM 668 C CA . ARG A 1 85 ? -18.990 2.997 13.856 1.00 93.50 85 ARG A CA 1
ATOM 669 C C . ARG A 1 85 ? -18.590 3.652 12.549 1.00 93.50 85 ARG A C 1
ATOM 671 O O . ARG A 1 85 ? -18.559 3.017 11.498 1.00 93.50 85 ARG A O 1
ATOM 678 N N . TRP A 1 86 ? -18.216 4.920 12.626 1.00 95.81 86 TRP A N 1
ATOM 679 C CA . TRP A 1 86 ? -17.637 5.624 11.496 1.00 95.81 86 TRP A CA 1
ATOM 680 C C . TRP A 1 86 ? -16.129 5.407 11.479 1.00 95.81 86 TRP A C 1
ATOM 682 O O . TRP A 1 86 ? -15.417 5.818 12.391 1.00 95.81 86 TRP A O 1
ATOM 692 N N . VAL A 1 87 ? -15.640 4.692 10.476 1.00 95.81 87 VAL A N 1
ATOM 693 C CA . VAL A 1 87 ? -14.232 4.322 10.352 1.00 95.81 87 VAL A CA 1
ATOM 694 C C . VAL A 1 87 ? -13.551 5.245 9.358 1.00 95.81 87 VAL A C 1
ATOM 696 O O . VAL A 1 87 ? -14.059 5.491 8.264 1.00 95.81 87 VAL A O 1
ATOM 699 N N . HIS A 1 88 ? -12.376 5.718 9.740 1.00 96.69 88 HIS A N 1
ATOM 700 C CA . HIS A 1 88 ? -11.445 6.452 8.898 1.00 96.69 88 HIS A CA 1
ATOM 701 C C . HIS A 1 88 ? -10.163 5.645 8.799 1.00 96.69 88 HIS A C 1
ATOM 703 O O . HIS A 1 88 ? -9.701 5.110 9.807 1.00 96.69 88 HIS A O 1
ATOM 709 N N . GLY A 1 89 ? -9.566 5.567 7.618 1.00 96.12 89 GLY A N 1
ATOM 710 C CA . GLY A 1 89 ? -8.310 4.856 7.461 1.00 96.12 89 GLY A CA 1
ATOM 711 C C . GLY A 1 89 ? -7.443 5.403 6.347 1.00 96.12 89 GLY A C 1
ATOM 712 O O . GLY A 1 89 ? -7.920 6.047 5.415 1.00 96.12 89 GLY A O 1
ATOM 713 N N . ALA A 1 90 ? -6.153 5.129 6.475 1.00 96.44 90 ALA A N 1
ATOM 714 C CA . ALA A 1 90 ? -5.146 5.424 5.478 1.00 96.44 90 ALA A CA 1
ATOM 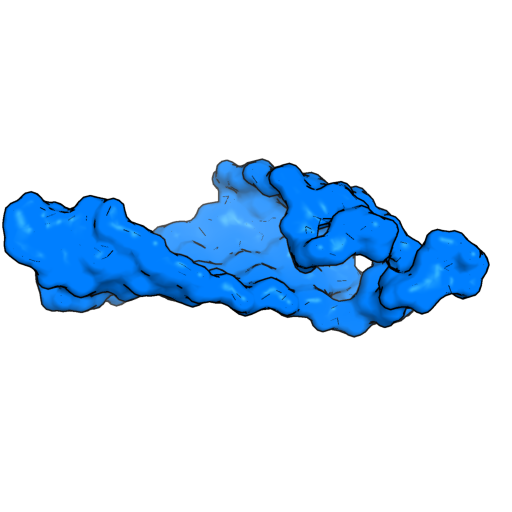715 C C . ALA A 1 90 ? -4.381 4.145 5.133 1.00 96.44 90 ALA A C 1
ATOM 717 O O . ALA A 1 90 ? -4.073 3.330 6.008 1.00 96.44 90 ALA A O 1
ATOM 718 N N . ASN A 1 91 ? -4.078 3.991 3.851 1.00 94.19 91 ASN A N 1
ATOM 719 C CA . ASN A 1 91 ? -3.344 2.876 3.283 1.00 94.19 91 ASN A CA 1
ATOM 720 C C . ASN A 1 91 ? -2.071 3.396 2.644 1.00 94.19 91 ASN A C 1
ATOM 722 O O . ASN A 1 91 ? -2.107 4.374 1.905 1.00 94.19 91 ASN A O 1
ATOM 726 N N . PHE A 1 92 ? -0.977 2.695 2.870 1.00 92.75 92 PHE A N 1
ATOM 727 C CA . PHE A 1 92 ? 0.288 2.913 2.206 1.00 92.75 92 PHE A CA 1
ATOM 728 C C . PHE A 1 92 ? 0.717 1.610 1.549 1.00 92.75 92 PHE A C 1
ATOM 730 O O . PHE A 1 92 ? 0.932 0.609 2.231 1.00 92.75 92 PHE A O 1
ATOM 737 N N . THR A 1 93 ? 0.857 1.626 0.230 1.00 89.88 93 THR A N 1
ATOM 738 C CA . THR A 1 93 ? 1.368 0.489 -0.535 1.00 89.88 93 THR A CA 1
ATOM 739 C C . THR A 1 93 ? 2.696 0.868 -1.157 1.00 89.88 93 THR A C 1
ATOM 741 O O . THR A 1 93 ? 2.788 1.873 -1.855 1.00 89.88 93 THR A O 1
ATOM 744 N N . HIS A 1 94 ?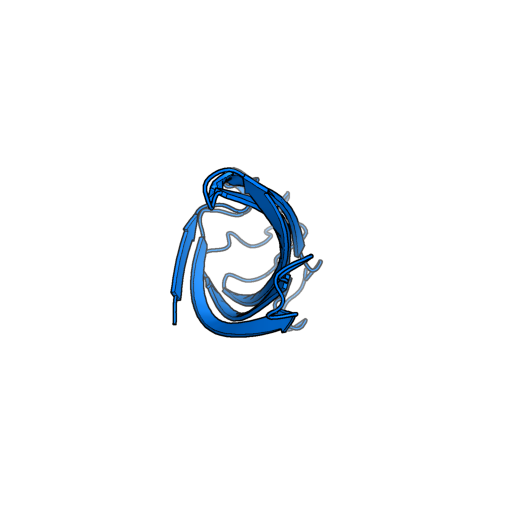 3.718 0.060 -0.924 1.00 87.25 94 HIS A N 1
ATOM 745 C CA . HIS A 1 94 ? 5.057 0.237 -1.455 1.00 87.25 94 HIS A CA 1
ATOM 746 C C . HIS A 1 94 ? 5.406 -0.915 -2.392 1.00 87.25 94 HIS A C 1
ATOM 748 O O . HIS A 1 94 ? 5.309 -2.090 -2.025 1.00 87.25 94 HIS A O 1
ATOM 754 N N . PHE A 1 95 ? 5.858 -0.549 -3.589 1.00 85.12 95 PHE A N 1
ATOM 755 C CA . PHE A 1 95 ? 6.351 -1.472 -4.598 1.00 85.12 95 PHE A CA 1
ATOM 756 C C . PHE A 1 95 ? 7.817 -1.170 -4.889 1.00 85.12 95 PHE A C 1
ATOM 758 O O . PHE A 1 95 ? 8.178 -0.038 -5.219 1.00 85.12 95 PHE A O 1
ATOM 765 N N . SER A 1 96 ? 8.666 -2.187 -4.775 1.00 76.56 96 SER A N 1
ATOM 766 C CA . SER A 1 96 ? 10.098 -2.056 -5.043 1.00 76.56 96 SER A CA 1
ATOM 767 C C . SER A 1 96 ? 10.677 -3.372 -5.529 1.00 76.56 96 SER A C 1
ATOM 769 O O . SER A 1 96 ? 10.292 -4.442 -5.056 1.00 76.56 96 SE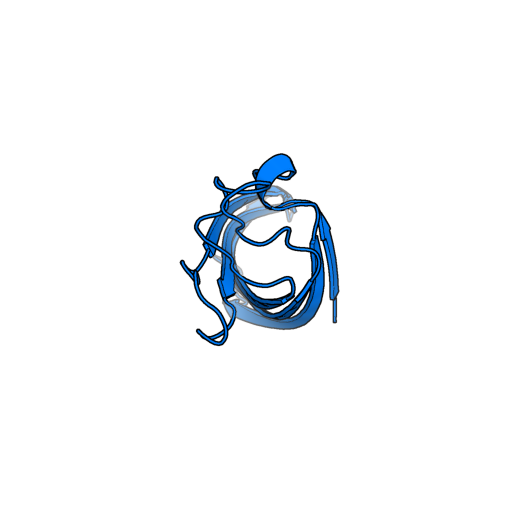R A O 1
ATOM 771 N N . ASN A 1 97 ? 11.656 -3.305 -6.426 1.00 75.12 97 ASN A N 1
ATOM 772 C CA . ASN A 1 97 ? 12.433 -4.479 -6.815 1.00 75.12 97 ASN A CA 1
ATOM 773 C C . ASN A 1 97 ? 13.673 -4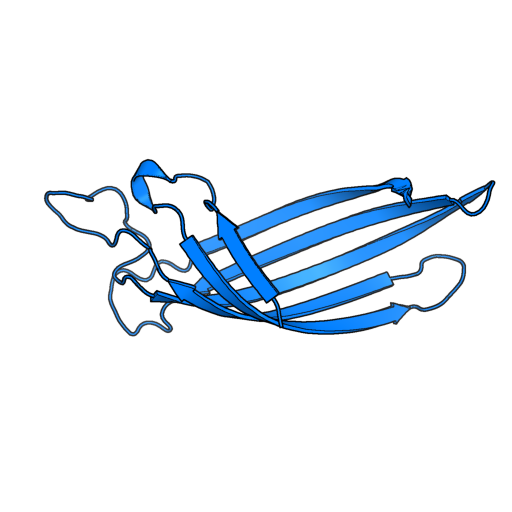.697 -5.939 1.00 75.12 97 ASN A C 1
ATOM 775 O O . ASN A 1 97 ? 14.528 -5.503 -6.295 1.00 75.12 97 ASN A O 1
ATOM 779 N N . GLY A 1 98 ? 13.816 -3.962 -4.831 1.00 66.88 98 GLY A N 1
ATOM 780 C CA . GLY A 1 98 ? 15.000 -4.051 -3.973 1.00 66.88 98 GLY A CA 1
ATOM 781 C C . GLY A 1 98 ? 16.290 -3.583 -4.658 1.00 66.88 98 GLY A C 1
ATOM 782 O O . GLY A 1 98 ? 17.371 -3.980 -4.242 1.00 66.88 98 GLY A O 1
ATOM 783 N N . VAL A 1 99 ? 16.181 -2.753 -5.706 1.00 61.66 99 VAL A N 1
ATOM 784 C CA . VAL A 1 99 ? 17.293 -2.267 -6.547 1.00 61.66 99 VAL A CA 1
ATOM 785 C C . VAL A 1 99 ? 17.957 -3.385 -7.374 1.00 61.66 99 VAL A C 1
ATOM 787 O O . VAL A 1 99 ? 19.068 -3.235 -7.869 1.00 61.66 99 VAL A O 1
ATOM 790 N N . LEU A 1 100 ? 17.268 -4.509 -7.599 1.00 61.66 100 LEU A N 1
ATOM 791 C CA . LEU A 1 100 ? 17.794 -5.613 -8.414 1.00 61.66 100 LEU A CA 1
ATOM 792 C C . LEU A 1 100 ? 17.864 -5.279 -9.914 1.00 61.66 100 LEU A C 1
ATOM 794 O O . LEU A 1 100 ? 18.590 -5.929 -10.664 1.00 61.66 100 LEU A O 1
ATOM 798 N N . THR A 1 101 ? 17.091 -4.300 -10.391 1.00 63.31 101 THR A N 1
ATOM 799 C CA . THR A 1 101 ? 17.077 -3.891 -11.806 1.00 63.31 101 THR A CA 1
ATOM 800 C C . THR A 1 101 ? 16.7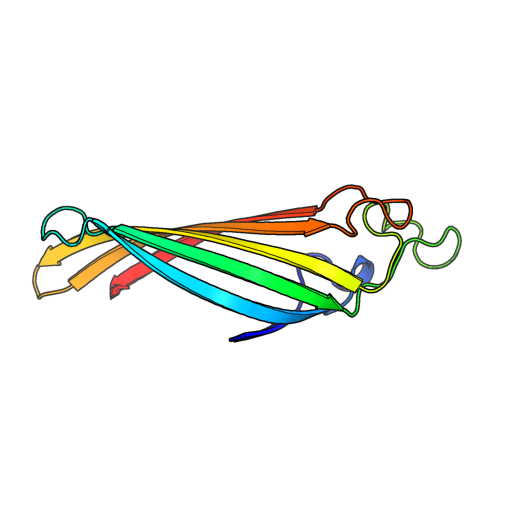41 -2.406 -11.915 1.00 63.31 101 THR A C 1
ATOM 802 O O . THR A 1 101 ? 15.823 -1.932 -11.251 1.00 63.31 101 THR A O 1
ATOM 805 N N . LEU A 1 102 ? 17.466 -1.657 -12.747 1.00 69.94 102 LEU A N 1
ATOM 806 C CA . LEU A 1 102 ? 17.169 -0.245 -13.004 1.00 69.94 102 LEU A CA 1
ATOM 807 C C . LEU A 1 102 ? 16.253 -0.083 -14.236 1.00 69.94 102 LEU A C 1
ATOM 809 O O . LEU A 1 102 ? 16.378 -0.872 -15.174 1.00 69.94 102 LEU A O 1
ATOM 813 N N . PRO A 1 103 ? 15.374 0.940 -14.269 1.00 64.06 103 PRO A N 1
ATOM 814 C CA . PRO A 1 103 ? 15.105 1.894 -13.190 1.00 64.06 103 PRO A CA 1
ATOM 815 C C . PRO A 1 103 ? 14.299 1.266 -12.036 1.00 64.06 103 PRO A C 1
ATOM 817 O O . PRO A 1 103 ? 13.477 0.377 -12.246 1.00 64.06 103 PRO A O 1
ATOM 820 N N . ASN A 1 104 ? 14.556 1.723 -10.809 1.00 66.38 104 ASN A N 1
ATOM 821 C CA . ASN A 1 104 ? 13.780 1.372 -9.613 1.00 66.38 104 ASN A CA 1
ATOM 822 C C . ASN A 1 104 ? 13.422 2.653 -8.856 1.00 66.38 104 ASN A C 1
ATOM 824 O O . ASN A 1 104 ? 13.895 2.895 -7.742 1.00 66.38 104 ASN A O 1
ATOM 828 N N . THR A 1 105 ? 12.632 3.518 -9.488 1.00 66.12 105 THR A N 1
ATOM 829 C CA . THR A 1 105 ? 12.014 4.634 -8.774 1.00 66.12 105 THR A CA 1
ATOM 830 C C . THR A 1 105 ? 10.861 4.033 -7.999 1.00 66.12 105 THR A C 1
ATOM 832 O O . THR A 1 105 ? 9.773 3.838 -8.530 1.00 66.12 105 THR A O 1
ATOM 835 N N . VAL A 1 106 ? 11.161 3.646 -6.764 1.00 66.31 106 VAL A N 1
ATOM 836 C CA . VAL A 1 106 ? 10.205 3.110 -5.802 1.00 66.31 106 VAL A CA 1
ATOM 837 C C . VAL A 1 106 ? 8.842 3.793 -5.945 1.00 66.31 106 VAL A C 1
ATOM 839 O O . VAL A 1 106 ? 8.760 5.023 -5.902 1.00 66.31 106 VAL A O 1
ATOM 842 N N . PHE A 1 107 ? 7.782 2.995 -6.085 1.00 71.88 107 PHE A N 1
ATOM 843 C CA . PHE A 1 107 ? 6.423 3.504 -6.238 1.00 71.88 107 PHE A CA 1
ATOM 844 C C . PHE A 1 107 ? 5.649 3.376 -4.928 1.00 71.88 107 PHE A C 1
ATOM 846 O O . PHE A 1 107 ? 5.726 2.347 -4.247 1.00 71.88 107 PHE A O 1
ATOM 853 N N . TYR A 1 108 ? 4.881 4.415 -4.603 1.00 81.38 108 TYR A N 1
ATOM 854 C CA . TYR A 1 108 ? 4.037 4.458 -3.418 1.00 81.38 108 TYR A CA 1
ATOM 855 C C . TYR A 1 108 ? 2.607 4.821 -3.807 1.00 81.38 108 TYR A C 1
ATOM 857 O O . TYR A 1 108 ? 2.391 5.802 -4.516 1.00 81.38 108 TYR A O 1
ATOM 865 N N . LEU A 1 109 ? 1.638 4.058 -3.309 1.00 85.69 109 LEU A N 1
ATOM 866 C CA . LEU A 1 109 ? 0.236 4.463 -3.284 1.00 85.69 109 LEU A CA 1
ATOM 867 C C . LEU A 1 109 ? -0.131 4.869 -1.865 1.00 85.69 109 LEU A C 1
ATOM 869 O O . LEU A 1 109 ? 0.138 4.124 -0.921 1.00 85.69 109 LEU A O 1
ATOM 873 N N . LEU A 1 110 ? -0.736 6.044 -1.735 1.00 89.94 110 LEU A N 1
ATOM 874 C CA . LEU A 1 110 ? -1.290 6.540 -0.488 1.00 89.94 110 LEU A CA 1
ATOM 875 C C . LEU A 1 110 ? -2.780 6.781 -0.702 1.00 89.94 110 LEU A C 1
ATOM 877 O O . LEU A 1 110 ? -3.153 7.685 -1.447 1.00 89.94 110 LEU A O 1
ATOM 881 N N . ASP A 1 111 ? -3.608 5.997 -0.023 1.00 90.31 111 ASP A N 1
ATOM 882 C CA . ASP A 1 111 ? -5.058 6.085 -0.146 1.00 90.31 111 ASP A CA 1
ATOM 883 C C . ASP A 1 111 ? -5.675 6.423 1.202 1.00 90.31 111 ASP A C 1
ATOM 885 O O . ASP A 1 111 ? -5.239 5.940 2.246 1.00 90.31 111 ASP A O 1
ATOM 889 N N . TYR A 1 112 ? -6.732 7.221 1.176 1.00 94.69 112 TYR A N 1
ATOM 890 C CA . TYR A 1 112 ? -7.589 7.454 2.327 1.00 94.69 112 TYR A CA 1
ATO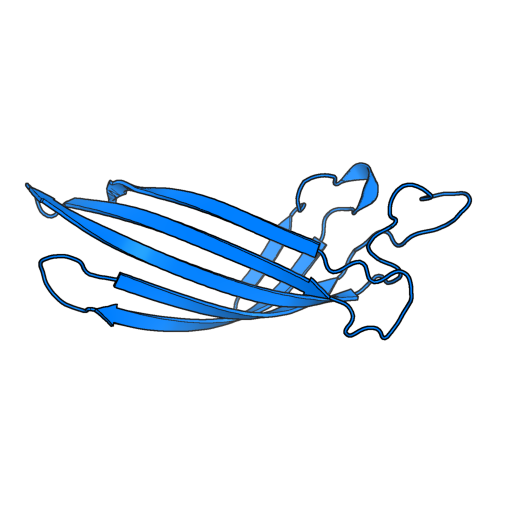M 891 C C . TYR A 1 112 ? -8.964 6.860 2.045 1.00 94.69 112 TYR A C 1
ATOM 893 O O . TYR A 1 112 ? -9.494 6.995 0.941 1.00 94.69 112 TYR A O 1
ATOM 901 N N . PHE A 1 113 ? -9.560 6.228 3.049 1.00 94.38 113 PHE A N 1
ATOM 902 C CA . PHE A 1 113 ? -10.923 5.733 2.962 1.00 94.38 113 PHE A CA 1
ATOM 903 C C . PHE A 1 113 ? -11.707 6.057 4.223 1.00 94.38 113 PHE A C 1
ATOM 905 O O . PHE A 1 113 ? -11.170 6.278 5.312 1.00 94.38 113 PHE A O 1
ATOM 912 N N . THR A 1 114 ? -13.022 6.034 4.063 1.00 96.69 114 THR A N 1
ATOM 913 C CA . THR A 1 114 ? -13.954 6.076 5.173 1.00 96.69 114 THR A CA 1
ATOM 914 C C . THR A 1 114 ? -15.094 5.100 4.923 1.00 96.69 114 THR A C 1
ATOM 916 O O . THR A 1 114 ? -15.468 4.858 3.776 1.00 96.69 114 THR A O 1
ATOM 919 N N . SER A 1 115 ? -15.622 4.500 5.985 1.00 95.88 115 SER A N 1
ATOM 920 C CA . SER A 1 115 ? -16.738 3.558 5.907 1.00 95.88 115 SER A CA 1
ATOM 921 C C . SER A 1 115 ? -17.615 3.661 7.144 1.00 95.88 115 SER A C 1
ATOM 923 O O . SER A 1 115 ? -17.102 3.873 8.241 1.00 95.88 115 SER A O 1
ATOM 925 N N . LEU A 1 116 ? -18.915 3.441 6.986 1.00 95.44 116 LEU A N 1
ATOM 926 C CA . LEU A 1 116 ? -19.833 3.229 8.101 1.00 95.44 116 LEU A CA 1
ATOM 927 C C . LEU A 1 116 ? -19.983 1.715 8.322 1.00 95.44 116 LEU A C 1
ATOM 929 O O . LEU A 1 116 ? -20.258 0.995 7.362 1.00 95.44 116 LEU A O 1
ATOM 933 N N . GLN A 1 117 ? -19.746 1.249 9.549 1.00 90.62 117 GLN A N 1
ATOM 934 C CA . GLN A 1 117 ? -19.824 -0.159 9.966 1.00 90.62 117 GLN A CA 1
ATOM 935 C C . GLN A 1 117 ? -20.838 -0.352 11.089 1.00 90.62 117 GLN A C 1
ATOM 937 O O . GLN A 1 117 ? -21.035 0.613 11.864 1.00 90.62 117 GLN A O 1
#

Radius of gyration: 17.41 Å; chains: 1; bounding box: 45×22×52 Å